Protein AF-A0A354EVB6-F1 (afdb_monomer)

pLDDT: mean 96.37, std 2.59, range [85.88, 98.5]

Radius of gyration: 13.22 Å; Cα contacts (8 Å, |Δi|>4): 24; chains: 1; bounding box: 32×13×34 Å

Structure (mmCIF, N/CA/C/O backbone):
data_AF-A0A354EVB6-F1
#
_entry.id   AF-A0A354EVB6-F1
#
loop_
_atom_site.group_PDB
_atom_site.id
_atom_site.type_symbol
_atom_site.label_atom_id
_atom_site.label_alt_id
_atom_site.label_comp_id
_atom_site.label_asym_id
_atom_site.label_entity_id
_atom_site.label_seq_id
_atom_site.pdbx_PDB_ins_code
_atom_site.Cartn_x
_atom_site.Cartn_y
_atom_site.Cartn_z
_atom_site.occupancy
_atom_site.B_iso_or_equiv
_atom_site.auth_seq_id
_atom_site.auth_comp_id
_atom_site.auth_asym_id
_atom_site.auth_atom_id
_atom_site.pdbx_PDB_model_num
ATOM 1 N N . GLY A 1 1 ? 17.803 0.624 -5.450 1.00 86.19 1 GLY A N 1
ATOM 2 C CA . GLY A 1 1 ? 17.462 -0.358 -4.400 1.00 86.19 1 GLY A CA 1
ATOM 3 C C . GLY A 1 1 ? 17.135 0.272 -3.050 1.00 86.19 1 GLY A C 1
ATOM 4 O O . GLY A 1 1 ? 15.996 0.201 -2.613 1.00 86.19 1 GLY A O 1
ATOM 5 N N . ALA A 1 2 ? 18.131 0.827 -2.342 1.00 94.56 2 ALA A N 1
ATOM 6 C CA . ALA A 1 2 ? 17.951 1.305 -0.961 1.00 94.56 2 ALA A CA 1
ATOM 7 C C . ALA A 1 2 ? 17.054 2.553 -0.851 1.00 94.56 2 ALA A C 1
ATOM 9 O O . ALA A 1 2 ? 16.118 2.574 -0.060 1.00 94.56 2 ALA A O 1
ATOM 10 N N . TRP A 1 3 ? 17.330 3.578 -1.662 1.00 95.31 3 TRP A N 1
ATOM 11 C CA . TRP A 1 3 ? 16.465 4.754 -1.775 1.00 95.31 3 TRP A CA 1
ATOM 12 C C . TRP A 1 3 ? 15.186 4.391 -2.532 1.00 95.31 3 TRP A C 1
ATOM 14 O O . TRP A 1 3 ? 14.099 4.433 -1.966 1.00 95.31 3 TRP A O 1
ATOM 24 N N . ASP A 1 4 ? 15.356 3.909 -3.760 1.00 93.69 4 ASP A N 1
ATOM 25 C CA . ASP A 1 4 ? 14.287 3.453 -4.642 1.00 93.69 4 ASP A CA 1
ATOM 26 C C . ASP A 1 4 ? 14.317 1.919 -4.764 1.00 93.69 4 ASP A C 1
ATOM 28 O O . ASP A 1 4 ? 15.275 1.381 -5.325 1.00 93.69 4 ASP A O 1
ATOM 32 N N . ASN A 1 5 ? 13.428 1.132 -4.144 1.00 91.69 5 ASN A N 1
ATOM 33 C CA . AS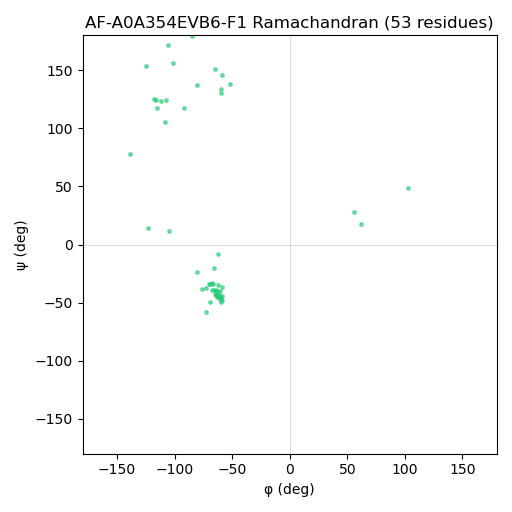N A 1 5 ? 12.186 1.465 -3.421 1.00 91.69 5 ASN A CA 1
ATOM 34 C C . ASN A 1 5 ? 12.179 0.951 -1.953 1.00 91.69 5 ASN A C 1
ATOM 36 O O . ASN A 1 5 ? 11.143 0.875 -1.283 1.00 91.69 5 ASN A O 1
ATOM 40 N N . ALA A 1 6 ? 13.331 0.540 -1.406 1.00 96.62 6 ALA A N 1
ATOM 41 C CA . ALA A 1 6 ? 13.366 -0.055 -0.063 1.00 96.62 6 ALA A CA 1
ATOM 42 C C . ALA A 1 6 ? 13.005 0.954 1.043 1.00 96.62 6 ALA A C 1
ATOM 44 O O . ALA A 1 6 ? 12.345 0.581 2.013 1.00 96.62 6 ALA A O 1
ATOM 45 N N . SER A 1 7 ? 13.373 2.231 0.891 1.00 97.88 7 SER A N 1
ATOM 46 C CA . SER A 1 7 ? 13.009 3.278 1.853 1.00 97.88 7 SER A CA 1
ATOM 47 C C . SER A 1 7 ? 11.492 3.513 1.903 1.00 97.88 7 SER A C 1
ATOM 49 O O . SER A 1 7 ? 10.914 3.565 2.990 1.00 97.88 7 SER A O 1
ATOM 51 N N . GLY A 1 8 ? 10.828 3.543 0.741 1.00 97.12 8 GLY A N 1
ATOM 52 C CA . GLY A 1 8 ? 9.369 3.617 0.633 1.00 97.12 8 GLY A CA 1
ATOM 53 C C . GLY A 1 8 ? 8.681 2.386 1.224 1.00 97.12 8 GLY A C 1
ATOM 54 O O . GLY A 1 8 ? 7.702 2.512 1.959 1.00 97.12 8 GLY A O 1
ATOM 55 N N . THR A 1 9 ? 9.250 1.199 0.998 1.00 98.00 9 THR A N 1
ATOM 56 C CA . THR A 1 9 ? 8.777 -0.064 1.596 1.00 98.00 9 THR A CA 1
ATOM 57 C C . THR A 1 9 ? 8.837 -0.025 3.123 1.00 98.00 9 THR A C 1
ATOM 59 O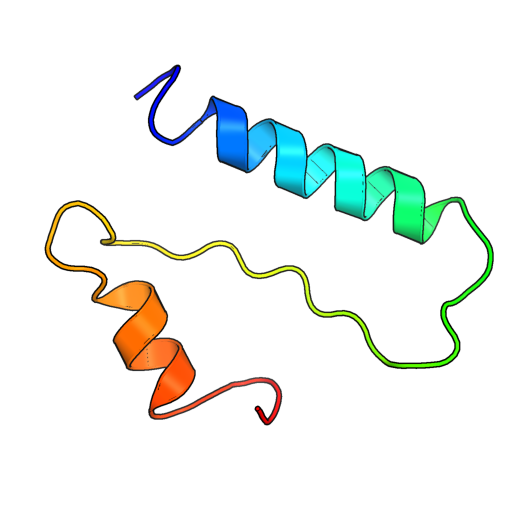 O . THR A 1 9 ? 7.859 -0.365 3.792 1.00 98.00 9 THR A O 1
ATOM 62 N N . ALA A 1 10 ? 9.960 0.430 3.689 1.00 98.31 10 ALA A N 1
ATOM 63 C CA . ALA A 1 10 ? 10.106 0.590 5.133 1.00 98.31 10 ALA A CA 1
ATOM 64 C C . ALA A 1 10 ? 9.083 1.596 5.688 1.00 98.31 10 ALA A C 1
ATOM 66 O O . ALA A 1 10 ? 8.419 1.309 6.684 1.00 98.31 10 ALA A O 1
ATOM 67 N N . GLY A 1 11 ? 8.889 2.729 5.005 1.00 98.50 11 GLY A N 1
ATOM 68 C CA . GLY A 1 11 ? 7.864 3.712 5.362 1.00 98.50 11 GLY A CA 1
ATOM 69 C C . GLY A 1 11 ? 6.448 3.129 5.358 1.00 98.50 11 GLY A C 1
ATOM 70 O O . GLY A 1 11 ? 5.693 3.343 6.306 1.00 98.50 11 GLY A O 1
ATOM 71 N N . LEU A 1 12 ? 6.093 2.343 4.337 1.00 98.38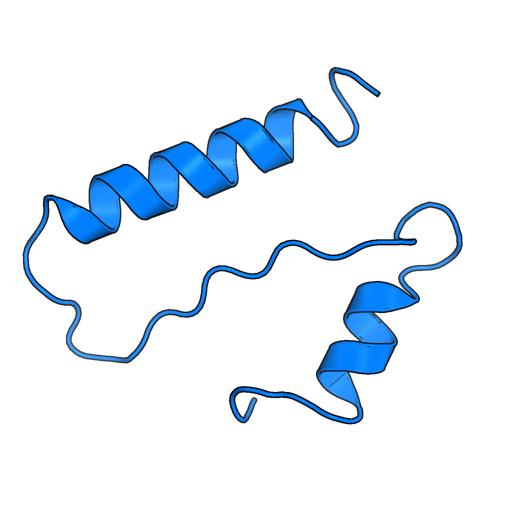 12 LEU A N 1
ATOM 72 C CA . LEU A 1 12 ? 4.787 1.686 4.234 1.00 98.38 12 LEU A CA 1
ATOM 73 C C . LEU A 1 12 ? 4.533 0.711 5.391 1.00 98.38 12 LEU A C 1
ATOM 75 O O . LEU A 1 12 ? 3.450 0.730 5.981 1.00 98.38 12 LEU A O 1
ATOM 79 N N . ILE A 1 13 ? 5.533 -0.096 5.757 1.00 98.50 13 ILE A N 1
ATOM 80 C CA . ILE A 1 13 ? 5.437 -1.033 6.886 1.00 98.50 13 ILE A CA 1
ATOM 81 C C . ILE A 1 13 ? 5.256 -0.278 8.210 1.00 98.50 13 ILE A C 1
ATOM 83 O O . ILE A 1 13 ? 4.401 -0.652 9.017 1.00 98.50 13 ILE A O 1
ATOM 87 N N . GLU A 1 14 ? 6.008 0.801 8.433 1.00 98.50 14 GLU A N 1
ATOM 88 C CA . GLU A 1 14 ? 5.895 1.579 9.672 1.00 98.50 14 GLU A CA 1
ATOM 89 C C . GLU A 1 14 ? 4.572 2.352 9.767 1.00 98.50 14 GLU A C 1
ATOM 91 O O . GLU A 1 14 ? 3.972 2.415 10.845 1.00 98.50 14 GLU A O 1
ATOM 96 N N . MET A 1 15 ? 4.027 2.840 8.648 1.00 98.44 15 MET A N 1
ATOM 97 C CA . MET A 1 15 ? 2.662 3.381 8.626 1.00 98.44 15 MET A CA 1
ATOM 98 C C . MET A 1 15 ? 1.626 2.308 8.981 1.00 98.44 15 MET A C 1
ATOM 100 O O . MET A 1 15 ? 0.760 2.555 9.822 1.00 98.44 15 MET A O 1
ATOM 104 N N . ALA A 1 16 ? 1.726 1.102 8.413 1.00 98.25 16 ALA A N 1
ATOM 105 C CA . ALA A 1 16 ? 0.819 0.004 8.749 1.00 98.25 16 ALA A CA 1
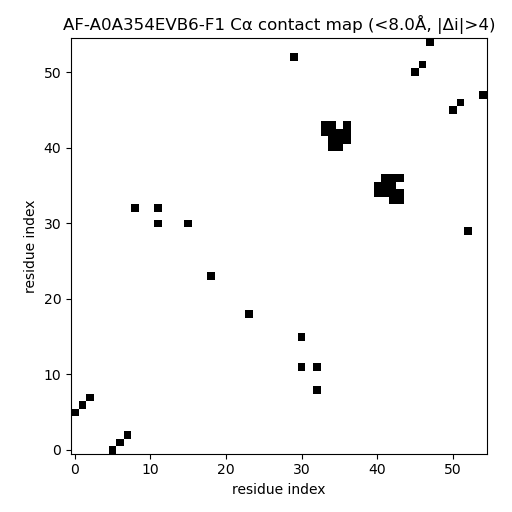ATOM 106 C C . ALA A 1 16 ? 0.897 -0.373 10.241 1.00 98.25 16 ALA A C 1
ATOM 108 O O . ALA A 1 16 ? -0.138 -0.582 10.885 1.00 98.25 16 ALA A O 1
ATOM 109 N N . ARG A 1 17 ? 2.107 -0.385 10.824 1.00 98.38 17 ARG A N 1
ATOM 110 C CA . ARG A 1 17 ? 2.320 -0.586 12.267 1.00 98.38 17 ARG A CA 1
ATOM 111 C C . ARG A 1 17 ? 1.604 0.484 13.093 1.00 98.38 17 ARG A C 1
ATOM 113 O O . ARG A 1 17 ? 0.897 0.142 14.042 1.00 98.38 17 ARG A O 1
ATOM 120 N N . ALA A 1 18 ? 1.753 1.757 12.730 1.00 98.19 18 ALA A N 1
ATOM 121 C CA . ALA A 1 18 ? 1.107 2.865 13.432 1.00 98.19 18 ALA A CA 1
ATOM 122 C C . ALA A 1 18 ? -0.429 2.792 13.344 1.00 98.19 18 ALA A C 1
ATOM 124 O O . ALA A 1 18 ? -1.109 2.934 14.361 1.00 98.19 18 ALA A O 1
ATOM 125 N N . PHE A 1 19 ? -0.982 2.486 12.164 1.00 97.81 19 PHE A N 1
ATOM 126 C CA . PHE A 1 19 ? -2.427 2.290 11.980 1.00 97.81 19 PHE A CA 1
ATOM 127 C C . PHE A 1 19 ? -2.968 1.116 12.799 1.00 97.81 19 PHE A C 1
ATOM 129 O O . PHE A 1 19 ? -4.084 1.189 13.308 1.00 97.81 19 PHE A O 1
ATOM 136 N N . LYS A 1 20 ? -2.182 0.046 12.959 1.00 96.81 20 LYS A N 1
ATOM 137 C CA . LYS A 1 20 ? -2.565 -1.100 13.790 1.00 96.81 20 LYS A CA 1
ATOM 138 C C . LYS A 1 20 ? -2.581 -0.772 15.286 1.00 96.81 20 LYS A C 1
ATOM 140 O O . LYS A 1 20 ? -3.388 -1.351 16.010 1.00 96.81 20 LYS A O 1
ATOM 145 N N . ALA A 1 21 ? -1.684 0.100 15.745 1.00 98.06 21 ALA A N 1
ATOM 146 C CA . ALA A 1 21 ? -1.580 0.498 17.150 1.00 98.06 21 ALA A CA 1
ATOM 147 C C . ALA A 1 21 ? -2.609 1.568 17.560 1.00 98.06 21 ALA A C 1
ATOM 149 O O . ALA A 1 21 ? -2.919 1.701 18.743 1.00 98.06 21 ALA A O 1
ATOM 150 N N . GLY A 1 22 ? -3.117 2.343 16.598 1.00 96.50 22 GLY A N 1
ATOM 151 C CA . GLY A 1 22 ? -4.115 3.383 16.828 1.00 96.50 22 GLY A CA 1
ATOM 152 C C . GLY A 1 22 ? -5.566 2.880 16.840 1.00 96.50 22 GLY A C 1
ATOM 153 O O . GLY A 1 22 ? -5.838 1.694 16.636 1.00 96.50 22 GLY A O 1
ATOM 154 N N . PRO A 1 23 ? -6.533 3.790 17.061 1.00 97.50 23 PRO A N 1
ATOM 155 C CA . PRO A 1 23 ? -7.950 3.490 16.893 1.00 97.50 23 PRO A CA 1
ATOM 156 C C . PRO A 1 23 ? -8.260 3.040 15.463 1.00 97.50 23 PRO A C 1
ATOM 158 O O . PRO A 1 23 ? -7.690 3.559 14.502 1.00 97.50 23 PRO A O 1
ATOM 161 N N . ALA A 1 24 ? -9.219 2.124 15.317 1.00 96.19 24 ALA A N 1
ATOM 162 C CA . ALA A 1 24 ? -9.653 1.677 14.001 1.00 96.19 24 ALA A CA 1
ATOM 163 C C . ALA A 1 24 ? -10.187 2.866 13.170 1.00 96.19 24 ALA A C 1
ATOM 165 O O . ALA A 1 24 ? -11.024 3.634 13.663 1.00 96.19 24 ALA A O 1
ATOM 166 N N . PRO A 1 25 ? -9.729 3.039 11.917 1.00 97.00 25 PRO A 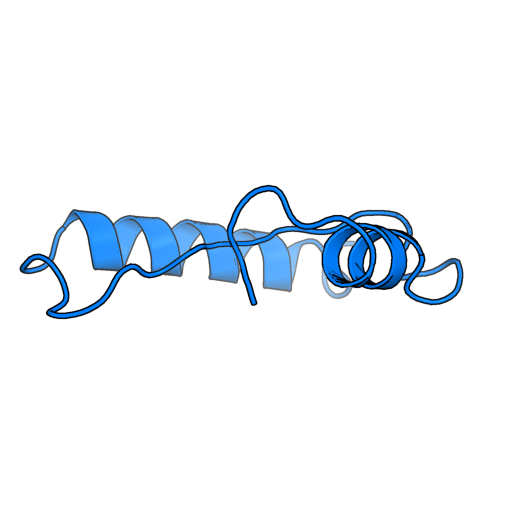N 1
ATOM 167 C CA . PRO A 1 25 ? -10.220 4.105 11.058 1.00 97.00 25 PRO A CA 1
ATOM 168 C C . PRO A 1 25 ? -11.703 3.902 10.724 1.00 97.00 25 PRO A C 1
ATOM 170 O O . PRO A 1 25 ? -12.201 2.782 10.639 1.00 97.00 25 PRO A O 1
ATOM 173 N N . LYS A 1 26 ? -12.420 5.007 10.478 1.00 97.31 26 LYS A N 1
ATOM 174 C CA . LYS A 1 26 ? -13.848 4.976 10.097 1.00 97.31 26 LYS A CA 1
ATOM 175 C C . LYS A 1 26 ? -14.107 4.323 8.734 1.00 97.31 26 LYS A C 1
ATOM 177 O O . LYS A 1 26 ? -15.242 3.973 8.434 1.00 97.31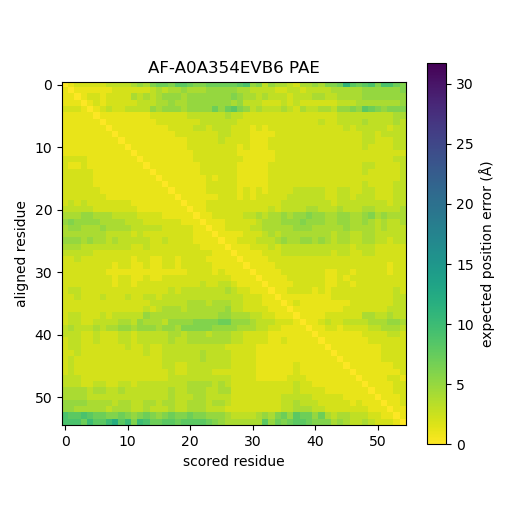 26 LYS A O 1
ATOM 182 N N . ARG A 1 27 ? -13.082 4.239 7.886 1.00 96.19 27 ARG A N 1
ATOM 183 C CA . ARG A 1 27 ? -13.114 3.617 6.559 1.00 96.19 27 ARG A CA 1
ATOM 184 C C . ARG A 1 27 ? -12.015 2.573 6.485 1.00 96.19 27 ARG A C 1
ATOM 186 O O . ARG A 1 27 ? -10.998 2.708 7.163 1.00 96.19 27 ARG A O 1
ATOM 193 N N . THR A 1 28 ? -12.214 1.575 5.636 1.00 94.94 28 THR A N 1
ATOM 194 C CA . THR A 1 28 ? -11.177 0.600 5.311 1.00 94.94 28 THR A CA 1
ATOM 195 C C . THR A 1 28 ? -9.966 1.311 4.717 1.00 94.94 28 THR A C 1
ATOM 197 O O . THR A 1 28 ? -10.108 2.164 3.843 1.00 94.94 28 THR A O 1
ATOM 200 N N . VAL A 1 29 ? -8.780 0.952 5.200 1.00 96.00 29 VAL A N 1
ATOM 201 C CA . VAL A 1 29 ? -7.497 1.406 4.662 1.00 96.00 29 VAL A CA 1
ATOM 202 C C . VAL A 1 29 ? -6.752 0.176 4.170 1.00 96.00 29 VAL A C 1
ATOM 204 O O . VAL A 1 29 ? -6.571 -0.778 4.927 1.00 96.00 29 VAL A O 1
ATOM 207 N N . VAL A 1 30 ? -6.337 0.200 2.907 1.00 96.38 30 VAL A N 1
ATOM 208 C CA . VAL A 1 30 ? -5.542 -0.860 2.282 1.00 96.38 30 VAL A CA 1
ATOM 209 C C . VAL A 1 30 ? -4.122 -0.338 2.094 1.00 96.38 30 VAL A C 1
ATOM 211 O O . VAL A 1 30 ? -3.917 0.698 1.469 1.00 96.38 30 VAL A O 1
ATOM 214 N N . PHE A 1 31 ? -3.141 -1.057 2.638 1.00 97.25 31 PHE A N 1
ATOM 215 C CA . PHE A 1 31 ? -1.725 -0.822 2.361 1.00 97.25 31 PHE A CA 1
ATOM 216 C C . PHE A 1 31 ? -1.312 -1.712 1.190 1.00 97.25 31 PHE A C 1
ATOM 218 O O . PHE A 1 31 ? -1.383 -2.936 1.299 1.00 97.25 31 PHE A O 1
ATOM 225 N N . LEU A 1 32 ? -0.899 -1.102 0.080 1.00 97.00 32 LEU A N 1
ATOM 226 C CA . LEU A 1 32 ? -0.543 -1.799 -1.153 1.00 97.00 32 LEU A CA 1
ATOM 227 C C . LEU A 1 32 ? 0.939 -1.581 -1.469 1.00 97.00 32 LEU A C 1
ATOM 229 O O . LEU A 1 32 ? 1.390 -0.445 -1.592 1.00 97.00 32 LEU A O 1
ATOM 233 N N . HIS A 1 33 ? 1.684 -2.672 -1.626 1.00 97.19 33 HIS A N 1
ATOM 234 C CA . HIS A 1 33 ? 3.060 -2.655 -2.110 1.00 97.19 33 HIS A CA 1
ATOM 235 C C . HIS A 1 33 ? 3.112 -3.390 -3.451 1.00 97.19 33 HIS A C 1
ATOM 237 O O . HIS A 1 33 ? 2.766 -4.569 -3.522 1.00 97.19 33 HIS A O 1
ATOM 243 N N . VAL A 1 34 ? 3.485 -2.677 -4.513 1.00 95.94 34 VAL A N 1
ATOM 244 C CA . VAL A 1 34 ? 3.446 -3.181 -5.892 1.00 95.94 34 VAL A CA 1
ATOM 245 C C . VAL A 1 34 ? 4.829 -3.604 -6.375 1.00 95.94 34 VAL A C 1
ATOM 247 O O . VAL A 1 34 ? 5.850 -3.128 -5.885 1.00 95.94 34 VAL A O 1
ATOM 250 N N . THR A 1 35 ? 4.853 -4.503 -7.357 1.00 96.31 35 THR A N 1
ATOM 251 C CA . THR A 1 35 ? 6.071 -4.935 -8.054 1.00 96.31 35 THR A CA 1
ATOM 252 C C . THR A 1 35 ? 6.142 -4.334 -9.4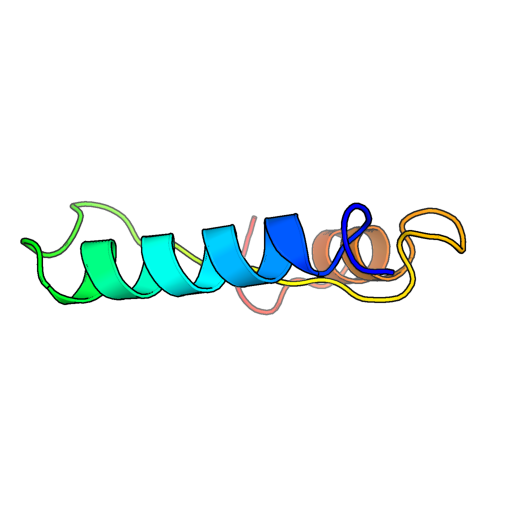60 1.00 96.31 35 THR A C 1
ATOM 254 O O . THR A 1 35 ? 5.170 -3.746 -9.933 1.00 96.31 35 THR A O 1
ATOM 257 N N . ALA A 1 36 ? 7.281 -4.503 -10.135 1.00 97.00 36 ALA A N 1
ATOM 258 C CA . ALA A 1 36 ? 7.492 -4.111 -11.532 1.00 97.00 36 ALA A CA 1
ATOM 259 C C . ALA A 1 36 ? 7.198 -2.626 -11.843 1.00 97.00 36 ALA A C 1
ATOM 261 O O . ALA A 1 36 ? 6.856 -2.281 -12.971 1.00 97.00 36 ALA A O 1
ATOM 262 N N . GLU A 1 37 ? 7.355 -1.747 -10.850 1.00 96.56 37 GLU A N 1
ATOM 263 C CA . GLU A 1 37 ? 7.258 -0.291 -11.012 1.00 96.56 37 GLU A CA 1
ATOM 264 C C . GLU A 1 37 ? 8.315 0.203 -12.017 1.00 96.56 37 GLU A C 1
ATOM 266 O O . GLU A 1 37 ? 7.963 0.772 -13.048 1.00 96.56 37 GLU A O 1
ATOM 271 N N . GLU A 1 38 ? 9.565 -0.217 -11.816 1.00 93.31 38 GLU A N 1
ATOM 272 C CA . GLU A 1 38 ? 10.741 0.077 -12.653 1.00 93.31 38 GLU A CA 1
ATOM 273 C C . GLU A 1 38 ? 10.639 -0.456 -14.096 1.00 93.31 38 GLU A C 1
ATOM 275 O O . GLU A 1 38 ? 11.513 -0.218 -14.928 1.00 93.31 38 GLU A O 1
ATOM 280 N N . GLN A 1 39 ? 9.613 -1.257 -14.399 1.00 96.50 39 GLN A N 1
ATOM 281 C CA . GLN A 1 39 ? 9.329 -1.779 -15.742 1.00 96.50 39 GLN A CA 1
ATOM 282 C C . GLN A 1 39 ? 8.138 -1.068 -16.403 1.00 96.50 39 GLN A C 1
ATOM 284 O O . GLN A 1 39 ? 7.658 -1.520 -17.440 1.00 96.50 39 GLN A O 1
ATOM 289 N N . GLY A 1 40 ? 7.673 0.041 -15.820 1.00 96.38 40 GLY A N 1
ATOM 290 C CA . GLY A 1 40 ? 6.540 0.822 -16.312 1.00 96.38 40 GLY A CA 1
ATOM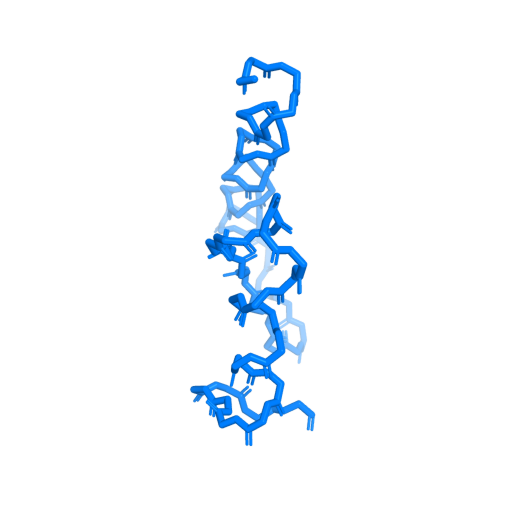 291 C C . GLY A 1 40 ? 5.256 0.582 -15.524 1.00 96.38 40 GLY A C 1
ATOM 292 O O . GLY A 1 40 ? 4.219 0.344 -16.125 1.00 96.38 40 GLY A O 1
ATOM 293 N N . LEU A 1 41 ? 5.312 0.638 -14.188 1.00 97.12 41 LEU A N 1
ATOM 294 C CA . LEU A 1 41 ? 4.132 0.629 -13.301 1.00 97.12 41 LEU A CA 1
ATOM 295 C C . LEU A 1 41 ? 3.248 -0.630 -13.382 1.00 97.12 41 LEU A C 1
ATOM 297 O O . LEU A 1 41 ? 2.111 -0.628 -12.898 1.00 97.12 41 LEU A O 1
ATOM 301 N N . LEU A 1 42 ? 3.774 -1.726 -13.929 1.00 98.06 42 LEU A N 1
ATOM 302 C CA . LEU A 1 42 ? 2.975 -2.888 -14.326 1.00 98.06 42 LEU A CA 1
ATOM 303 C C . LEU A 1 42 ? 2.195 -3.510 -13.160 1.00 98.06 42 LEU A C 1
ATOM 305 O O . LEU A 1 42 ? 1.056 -3.938 -13.332 1.00 98.06 42 LEU A O 1
ATOM 309 N N . GLY A 1 43 ? 2.770 -3.542 -11.953 1.00 97.62 43 GLY A N 1
ATOM 310 C CA . GLY A 1 43 ? 2.071 -4.069 -10.780 1.00 97.62 43 GLY A CA 1
ATOM 311 C C . GLY A 1 43 ? 0.888 -3.206 -10.340 1.00 97.62 43 GLY A C 1
ATOM 312 O O . GLY A 1 43 ? -0.152 -3.743 -9.961 1.00 97.62 43 GLY A O 1
ATOM 313 N N . SER A 1 44 ? 1.018 -1.878 -10.406 1.00 97.00 44 SER A N 1
ATOM 314 C CA . SER A 1 44 ? -0.091 -0.967 -10.095 1.00 97.00 44 SER A CA 1
ATOM 315 C C . SER A 1 44 ? -1.161 -0.956 -11.181 1.00 97.00 44 SER A C 1
ATOM 317 O O . SER A 1 44 ? -2.341 -0.921 -10.845 1.00 97.00 44 SER A O 1
ATOM 319 N N . GLU A 1 45 ? -0.778 -1.037 -12.457 1.00 97.75 45 GLU A N 1
ATOM 320 C CA . GLU A 1 45 ? -1.736 -1.137 -13.564 1.00 97.75 45 GLU A CA 1
ATOM 321 C C . GLU A 1 45 ? -2.554 -2.427 -13.472 1.00 97.75 45 GLU A C 1
ATOM 323 O O . GLU A 1 45 ? -3.780 -2.387 -13.570 1.00 97.75 45 GLU A O 1
ATOM 328 N N . ALA A 1 46 ? -1.893 -3.555 -13.194 1.00 97.69 46 ALA A N 1
ATOM 329 C CA . ALA A 1 46 ? -2.570 -4.829 -12.983 1.00 97.69 46 ALA A CA 1
ATOM 330 C C . ALA A 1 46 ? -3.558 -4.760 -11.807 1.00 97.69 46 ALA A C 1
ATOM 332 O O . ALA A 1 46 ? -4.703 -5.182 -11.953 1.00 97.69 46 ALA A O 1
ATOM 333 N N . TYR A 1 47 ? -3.153 -4.182 -10.667 1.00 97.75 47 TYR A N 1
ATOM 334 C CA . TYR A 1 47 ? -4.053 -4.025 -9.520 1.00 97.75 47 TYR A CA 1
ATOM 335 C C . TYR A 1 47 ? -5.233 -3.096 -9.830 1.00 97.75 47 TYR A C 1
ATOM 337 O O . TYR A 1 47 ? -6.347 -3.367 -9.400 1.00 97.75 47 TYR A O 1
ATOM 345 N N . ALA A 1 48 ? -5.019 -2.006 -10.570 1.00 97.19 48 ALA A N 1
ATOM 346 C CA . ALA A 1 48 ? -6.099 -1.093 -10.937 1.00 97.19 48 ALA A CA 1
ATOM 347 C C . ALA A 1 48 ? -7.115 -1.731 -11.901 1.00 97.19 48 ALA A C 1
ATOM 349 O O . ALA A 1 48 ? -8.300 -1.407 -11.833 1.00 97.19 48 ALA A O 1
ATOM 350 N N . ALA A 1 49 ? -6.659 -2.626 -12.782 1.00 97.69 49 ALA A N 1
ATOM 351 C CA . ALA A 1 49 ? -7.510 -3.326 -13.740 1.00 97.69 49 ALA A CA 1
ATOM 352 C C . ALA A 1 49 ? -8.336 -4.461 -13.106 1.00 97.69 49 ALA A C 1
ATOM 354 O O . ALA A 1 49 ? -9.492 -4.643 -13.485 1.00 97.69 49 ALA A O 1
ATOM 355 N N . ASP A 1 50 ? -7.760 -5.207 -12.156 1.00 97.56 50 ASP A N 1
ATOM 356 C CA . ASP A 1 50 ? -8.420 -6.318 -11.453 1.00 97.56 50 ASP A CA 1
ATOM 357 C C . ASP A 1 50 ? -8.077 -6.300 -9.947 1.00 97.56 50 ASP A C 1
ATOM 359 O O . ASP A 1 50 ? -7.182 -7.017 -9.479 1.00 97.56 50 ASP A O 1
ATOM 363 N N . PRO A 1 51 ? -8.722 -5.416 -9.164 1.00 97.06 51 PRO A N 1
ATOM 364 C CA . PRO A 1 51 ? -8.338 -5.186 -7.781 1.00 97.06 51 PRO A CA 1
ATOM 365 C C . PRO A 1 51 ? -8.886 -6.254 -6.826 1.00 97.06 51 PRO A C 1
ATOM 367 O O . PRO A 1 51 ? -10.075 -6.568 -6.821 1.00 97.06 51 PRO A O 1
ATOM 370 N N . VAL A 1 52 ? -8.044 -6.712 -5.892 1.00 96.12 52 VAL A N 1
ATOM 371 C CA . VAL A 1 52 ? -8.483 -7.578 -4.776 1.00 96.12 52 VAL A CA 1
ATOM 372 C C . VAL A 1 52 ? -9.429 -6.829 -3.826 1.00 96.12 52 VAL A C 1
ATOM 374 O O . VAL A 1 52 ? -10.404 -7.402 -3.341 1.00 96.12 52 VAL A O 1
ATOM 377 N N . TYR A 1 53 ? -9.151 -5.547 -3.559 1.00 95.12 53 TYR A N 1
ATOM 378 C CA . TYR A 1 53 ? -10.064 -4.642 -2.857 1.00 95.12 53 TYR A CA 1
ATOM 379 C C . TYR A 1 53 ? -10.560 -3.563 -3.823 1.00 95.12 53 TYR A C 1
ATOM 381 O O . TYR A 1 53 ? -9.707 -2.843 -4.344 1.00 95.12 53 TYR A O 1
ATOM 389 N N . PRO A 1 54 ? -11.886 -3.406 -4.019 1.00 89.94 54 PRO A N 1
ATOM 390 C CA . PRO A 1 54 ? -12.448 -2.453 -4.976 1.00 89.94 54 PRO A CA 1
ATOM 391 C C . PRO A 1 54 ? -11.899 -1.031 -4.810 1.00 89.94 54 PR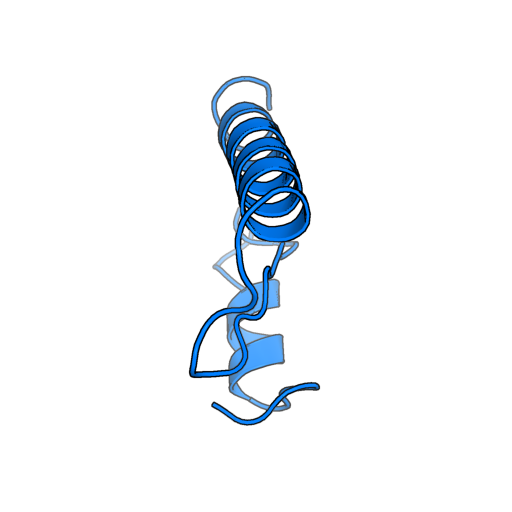O A C 1
ATOM 393 O O . PRO A 1 54 ? -11.764 -0.554 -3.678 1.00 89.94 54 PRO A O 1
ATOM 396 N N . LEU A 1 55 ? -11.607 -0.386 -5.943 1.00 85.88 55 LEU A N 1
ATOM 397 C CA . LEU A 1 55 ? -11.165 1.009 -6.044 1.00 85.88 55 LEU A CA 1
ATOM 398 C C . LEU A 1 55 ? -12.337 1.964 -6.293 1.00 85.88 55 LEU A C 1
ATOM 400 O O . LEU A 1 55 ? -13.287 1.562 -7.001 1.00 85.88 55 LEU A O 1
#

Secondary structure (DSSP, 8-state):
-IIIIIIHHHHHHHHHHHHHHSPPPSS-------S-GGGTSHHHHHHHHS-SS--

Foldseek 3Di:
DVVPPVVVVVVLVVVVVVCVVDPPDPDDDDRDDFPCVVVPCVRVVVCQVPNPDDD

Solvent-accessible surface area (backbone atoms only — not comparable to full-atom values): 3576 Å² total; per-residue (Å²): 90,65,71,61,57,46,46,56,50,52,50,52,52,52,50,54,52,53,55,68,74,46,75,82,66,99,58,93,81,85,91,85,87,70,51,55,49,96,76,71,38,48,36,54,53,50,40,73,75,64,46,95,66,86,130

Sequence (55 aa):
GAWDNASGTAGLIEMARAFKAGPAPKRTVVFLHVTAEEQGLLGSEAYAADPVYPL

Mean predicted aligned error: 2.46 Å